Protein AF-A0A4R0FBD3-F1 (afdb_monomer)

Structure (mmCIF, N/CA/C/O backbone):
data_AF-A0A4R0FBD3-F1
#
_entry.id   AF-A0A4R0FBD3-F1
#
loop_
_atom_site.group_PDB
_atom_site.id
_atom_site.type_symbol
_atom_site.label_atom_id
_atom_site.label_alt_id
_atom_site.label_comp_id
_atom_site.label_asym_id
_atom_site.label_entity_id
_atom_site.label_seq_id
_atom_site.pdbx_PDB_ins_code
_atom_site.Cartn_x
_atom_site.Cartn_y
_atom_site.Cartn_z
_atom_site.occupancy
_atom_site.B_iso_or_equiv
_atom_site.auth_seq_id
_atom_site.auth_comp_id
_atom_site.auth_asym_id
_atom_site.auth_atom_id
_atom_site.pdbx_PDB_model_num
ATOM 1 N N . MET A 1 1 ? -7.434 4.720 21.468 1.00 90.94 1 MET A N 1
ATOM 2 C CA . MET A 1 1 ? -8.256 4.129 20.387 1.00 90.94 1 MET A CA 1
ATOM 3 C C . MET A 1 1 ? -9.291 3.192 20.995 1.00 90.94 1 MET A C 1
ATOM 5 O O . MET A 1 1 ? -8.981 2.506 21.968 1.00 90.94 1 MET A O 1
ATOM 9 N N . LYS A 1 2 ? -10.509 3.135 20.447 1.00 92.75 2 LYS A N 1
ATOM 10 C CA . LYS A 1 2 ? -11.603 2.286 20.949 1.00 92.75 2 LYS A CA 1
ATOM 11 C C . LYS A 1 2 ? -11.994 1.234 19.907 1.00 92.75 2 LYS A C 1
ATOM 13 O O . LYS A 1 2 ? -12.208 1.563 18.745 1.00 92.75 2 LYS A O 1
ATOM 18 N N . LEU A 1 3 ? -12.089 -0.022 20.327 1.00 92.31 3 LEU A N 1
ATOM 19 C CA . LEU A 1 3 ? -12.564 -1.150 19.526 1.00 92.31 3 LEU A CA 1
ATOM 20 C C . LEU A 1 3 ? -14.024 -1.414 19.883 1.00 92.31 3 LEU A C 1
ATOM 22 O O . LEU A 1 3 ? -14.349 -1.540 21.064 1.00 92.31 3 LEU A O 1
ATOM 26 N N . ILE A 1 4 ? -14.891 -1.512 18.885 1.00 93.94 4 ILE A N 1
ATOM 27 C CA . ILE A 1 4 ? -16.285 -1.925 19.038 1.00 93.94 4 ILE A CA 1
ATOM 28 C C . ILE A 1 4 ? -16.376 -3.380 18.605 1.00 93.94 4 ILE A C 1
ATOM 30 O O . ILE A 1 4 ? -15.940 -3.735 17.514 1.00 93.94 4 ILE A O 1
ATOM 34 N N . LEU A 1 5 ? -16.896 -4.234 19.476 1.00 93.50 5 LEU A N 1
ATOM 35 C CA . LEU A 1 5 ? -17.073 -5.657 19.220 1.00 93.50 5 LEU A CA 1
ATOM 36 C C . LEU A 1 5 ? -18.469 -5.918 18.649 1.00 93.50 5 LEU A C 1
ATOM 38 O O . LEU A 1 5 ? -19.407 -5.172 18.923 1.00 93.50 5 LEU A O 1
ATOM 42 N N . LYS A 1 6 ? -18.643 -7.027 17.922 1.00 92.62 6 LYS A N 1
ATOM 43 C CA . LYS A 1 6 ? -19.942 -7.399 17.325 1.00 92.62 6 LYS A CA 1
ATOM 44 C C . LYS A 1 6 ? -21.070 -7.603 18.334 1.00 92.62 6 LYS A C 1
ATOM 46 O O . LYS A 1 6 ? -22.236 -7.549 17.969 1.00 92.62 6 LYS A O 1
ATOM 51 N N . ASN A 1 7 ? -20.741 -7.836 19.602 1.00 92.25 7 ASN A N 1
ATOM 52 C CA . ASN A 1 7 ? -21.727 -7.916 20.679 1.00 92.25 7 ASN A CA 1
ATOM 53 C C . ASN A 1 7 ? -22.074 -6.543 21.292 1.00 92.25 7 ASN A C 1
ATOM 55 O O . ASN A 1 7 ? -22.717 -6.493 22.336 1.00 92.25 7 ASN A O 1
ATOM 59 N N . GLY A 1 8 ? -21.623 -5.441 20.684 1.00 88.69 8 GLY A N 1
ATOM 60 C CA . GLY A 1 8 ? -21.872 -4.070 21.131 1.00 88.69 8 GLY A CA 1
ATOM 61 C C . GLY A 1 8 ? -20.966 -3.594 22.268 1.00 88.69 8 GLY A C 1
ATOM 62 O O . GLY A 1 8 ? -21.012 -2.420 22.633 1.00 88.69 8 GLY A O 1
ATOM 63 N N . MET A 1 9 ? -20.117 -4.463 22.829 1.00 91.94 9 MET A N 1
ATOM 64 C CA . MET A 1 9 ? -19.155 -4.052 23.849 1.00 91.94 9 MET A CA 1
ATOM 65 C C . MET A 1 9 ? -18.046 -3.214 23.232 1.00 91.94 9 MET A C 1
ATOM 67 O O . MET A 1 9 ? -17.616 -3.445 22.102 1.00 91.94 9 MET A O 1
ATOM 71 N N . SER A 1 10 ? -17.520 -2.284 24.021 1.00 91.38 10 SER A N 1
ATOM 72 C CA . SER A 1 10 ? -16.367 -1.501 23.615 1.00 91.38 10 SER A CA 1
ATOM 73 C C . SER A 1 10 ? -15.167 -1.718 24.512 1.00 91.38 10 SER A C 1
ATOM 75 O O . SER A 1 10 ? -15.294 -1.677 25.735 1.00 91.38 10 SER A O 1
ATOM 77 N N . VAL A 1 11 ? -14.000 -1.866 23.897 1.00 91.25 11 VAL A N 1
ATOM 78 C CA . VAL A 1 11 ? -12.727 -2.103 24.575 1.00 91.25 11 VAL A CA 1
ATOM 79 C C . VAL A 1 11 ? -11.748 -1.002 24.190 1.00 91.25 11 VAL A C 1
ATOM 81 O O . VAL A 1 11 ? -11.648 -0.624 23.024 1.00 91.25 11 VAL A O 1
ATOM 84 N N . LEU A 1 12 ? -11.021 -0.468 25.168 1.00 91.06 12 LEU A N 1
ATOM 85 C CA . LEU A 1 12 ? -9.932 0.464 24.892 1.00 91.06 12 LEU A CA 1
ATOM 86 C C . LEU A 1 12 ? -8.705 -0.319 24.437 1.00 91.06 12 LEU A C 1
ATOM 88 O O . LEU A 1 12 ? -8.211 -1.183 25.160 1.00 91.06 12 LEU A O 1
ATOM 92 N N . TYR A 1 13 ? -8.215 0.006 23.248 1.00 86.69 13 TYR A N 1
ATOM 93 C CA . TYR A 1 13 ? -6.983 -0.565 22.736 1.00 86.69 13 TYR A CA 1
ATOM 94 C C . TYR A 1 13 ? -5.772 0.114 23.374 1.00 86.69 13 TYR A C 1
ATOM 96 O O . TYR A 1 13 ? -5.743 1.338 23.530 1.00 86.69 13 TYR A O 1
ATOM 104 N N . LYS A 1 14 ? -4.763 -0.695 23.698 1.00 83.50 14 LYS A N 1
ATOM 105 C CA . LYS A 1 14 ? -3.434 -0.256 24.126 1.00 83.50 14 LYS A CA 1
ATOM 106 C C . LYS A 1 14 ? -2.387 -0.966 23.277 1.00 83.50 14 LYS A C 1
ATOM 108 O O . LYS A 1 14 ? -2.550 -2.147 22.974 1.00 83.50 14 LYS A O 1
ATOM 113 N N . ASN A 1 15 ? -1.306 -0.271 22.933 1.00 76.88 15 ASN A N 1
ATOM 114 C CA . ASN A 1 15 ? -0.202 -0.875 22.186 1.00 76.88 15 ASN A CA 1
ATOM 115 C C . ASN A 1 15 ? 0.324 -2.133 22.894 1.00 76.88 15 ASN A C 1
ATOM 117 O O . ASN A 1 15 ? 0.556 -2.124 24.102 1.00 76.88 15 ASN A O 1
ATOM 121 N N . GLY A 1 16 ? 0.477 -3.218 22.130 1.00 74.38 16 GLY A N 1
ATOM 122 C CA . GLY A 1 16 ? 0.863 -4.539 22.637 1.00 74.38 16 GLY A CA 1
ATOM 123 C C . GLY A 1 16 ? -0.307 -5.431 23.071 1.00 74.38 16 GLY A C 1
ATOM 124 O O . GLY A 1 16 ? -0.092 -6.597 23.393 1.00 74.38 16 GLY A O 1
ATOM 125 N N . MET A 1 17 ? -1.547 -4.930 23.053 1.00 82.12 17 MET A N 1
ATOM 126 C CA . MET A 1 17 ? -2.730 -5.757 23.286 1.00 82.12 17 MET A CA 1
ATOM 127 C C . MET A 1 17 ? -2.951 -6.715 22.110 1.00 82.12 17 MET A C 1
ATOM 129 O O . MET A 1 17 ? -3.113 -6.285 20.968 1.00 82.12 17 MET A O 1
ATOM 133 N N . SER A 1 18 ? -3.002 -8.017 22.397 1.00 81.75 18 SER A N 1
ATOM 134 C CA . SER A 1 18 ? -3.380 -9.016 21.397 1.00 81.75 18 SER A CA 1
ATOM 135 C C . SER A 1 18 ? -4.831 -8.814 20.964 1.00 81.75 18 SER A C 1
ATOM 137 O O . SER A 1 18 ? -5.724 -8.685 21.802 1.00 81.75 18 SER A O 1
ATOM 139 N N . LEU A 1 19 ? -5.061 -8.813 19.651 1.00 83.75 19 LEU A N 1
ATOM 140 C CA . LEU A 1 19 ? -6.405 -8.771 19.070 1.00 83.75 19 LEU A CA 1
ATOM 141 C C . LEU A 1 19 ? -6.971 -10.165 18.777 1.00 83.75 19 LEU A C 1
ATOM 143 O O . LEU A 1 19 ? -8.119 -10.292 18.350 1.00 83.75 19 LEU A O 1
ATOM 147 N N . THR A 1 20 ? -6.179 -11.216 18.991 1.00 83.12 20 THR A N 1
ATOM 148 C CA . THR A 1 20 ? -6.588 -12.594 18.720 1.00 83.12 20 THR A CA 1
ATOM 149 C C . THR A 1 20 ? -7.794 -12.967 19.578 1.00 83.12 20 THR A C 1
ATOM 151 O O . THR A 1 20 ? -7.778 -12.804 20.795 1.00 83.12 20 THR A O 1
ATOM 154 N N . GLY A 1 21 ? -8.846 -13.480 18.939 1.00 83.50 21 GLY A N 1
ATOM 155 C CA . GLY A 1 21 ? -10.090 -13.864 19.611 1.00 83.50 21 GLY A CA 1
ATOM 156 C C . GLY A 1 21 ? -11.079 -12.714 19.836 1.00 83.50 21 GLY A C 1
ATOM 157 O O . GLY A 1 21 ? -12.192 -12.966 20.295 1.00 83.50 21 GLY A O 1
ATOM 158 N N . LEU A 1 22 ? -10.734 -11.471 19.477 1.00 86.44 22 LEU A N 1
ATOM 159 C CA . LEU A 1 22 ? -11.685 -10.361 19.488 1.00 86.44 22 LEU A CA 1
ATOM 160 C C . LEU A 1 22 ? -12.490 -10.335 18.185 1.00 86.44 22 LEU A C 1
ATOM 162 O O . LEU A 1 22 ? -11.940 -10.189 17.095 1.00 86.44 22 LEU A O 1
ATOM 166 N N . ASN A 1 23 ? -13.815 -10.427 18.298 1.00 91.38 23 ASN A N 1
ATOM 167 C CA . ASN A 1 23 ? -14.722 -10.279 17.160 1.00 91.38 23 ASN A CA 1
ATOM 168 C C . ASN A 1 23 ? -15.048 -8.793 16.957 1.00 91.38 23 ASN A C 1
ATOM 170 O O . ASN A 1 23 ? -16.093 -8.306 17.399 1.00 91.38 23 ASN A O 1
ATOM 174 N N . ILE A 1 24 ? -14.092 -8.067 16.378 1.00 90.69 24 ILE A N 1
ATOM 175 C CA . ILE A 1 24 ? -14.168 -6.618 16.173 1.00 90.69 24 ILE A CA 1
ATOM 176 C C . ILE A 1 24 ? -15.156 -6.314 15.038 1.00 90.69 24 ILE A C 1
ATOM 178 O O . ILE A 1 24 ? -15.112 -6.932 13.976 1.00 90.69 24 ILE A O 1
ATOM 182 N N . ASP A 1 25 ? -16.047 -5.363 15.289 1.00 93.50 25 ASP A N 1
ATOM 183 C CA . ASP A 1 25 ? -17.005 -4.811 14.333 1.00 93.50 25 ASP A CA 1
ATOM 184 C C . ASP A 1 25 ? -16.479 -3.515 13.706 1.00 93.50 25 ASP A C 1
ATOM 186 O O . ASP A 1 25 ? -16.435 -3.371 12.487 1.00 93.50 25 ASP A O 1
ATOM 190 N N . SER A 1 26 ? -16.012 -2.582 14.539 1.00 92.00 26 SER A N 1
ATOM 191 C CA . SER A 1 26 ? -15.482 -1.298 14.081 1.00 92.00 26 SER A CA 1
ATOM 192 C C . SER A 1 26 ? -14.408 -0.744 15.018 1.00 92.00 26 SER A C 1
ATOM 194 O O . SER A 1 26 ? -14.270 -1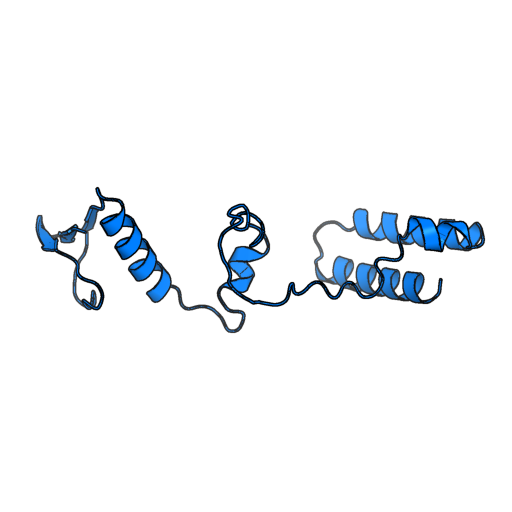.156 16.171 1.00 92.00 26 SER A O 1
ATOM 196 N N . ILE A 1 27 ? -13.605 0.187 14.502 1.00 91.31 27 ILE A N 1
ATOM 197 C CA . ILE A 1 27 ? -12.534 0.863 15.238 1.00 91.31 27 ILE A CA 1
ATOM 198 C C . ILE A 1 27 ? -12.793 2.365 15.198 1.00 91.31 27 ILE A C 1
ATOM 200 O O . ILE A 1 27 ? -13.014 2.935 14.131 1.00 91.31 27 ILE A O 1
ATOM 204 N N . VAL A 1 28 ? -12.724 3.008 16.360 1.00 93.12 28 VAL A N 1
ATOM 205 C CA . VAL A 1 28 ? -12.904 4.450 16.525 1.00 93.12 28 VAL A CA 1
ATOM 206 C C . VAL A 1 28 ? -11.578 5.071 16.969 1.00 93.12 28 VAL A C 1
ATOM 208 O O . VAL A 1 28 ? -11.020 4.700 18.008 1.00 93.12 28 VAL A O 1
ATOM 211 N N . ALA A 1 29 ? -11.077 6.010 16.163 1.00 92.31 29 ALA A N 1
ATOM 212 C CA . ALA A 1 29 ? -9.824 6.731 16.382 1.00 92.31 29 ALA A CA 1
ATOM 213 C C . ALA A 1 29 ? -10.024 8.241 16.154 1.00 92.31 29 ALA A C 1
ATOM 215 O O . ALA A 1 29 ? -9.902 8.748 15.034 1.00 92.31 29 ALA A O 1
ATOM 216 N N . GLU A 1 30 ? -10.361 8.958 17.225 1.00 90.00 30 GLU A N 1
ATOM 217 C CA . GLU A 1 30 ? -10.729 10.380 17.164 1.00 90.00 30 GLU A CA 1
ATOM 218 C C . GLU A 1 30 ? -9.510 11.301 17.295 1.00 90.00 30 GLU A C 1
ATOM 220 O O . GLU A 1 30 ? -9.419 12.311 16.595 1.00 90.00 30 GLU A O 1
ATOM 225 N N . SER A 1 31 ? -8.544 10.929 18.140 1.00 88.94 31 SER A N 1
ATOM 226 C CA . SER A 1 31 ? -7.338 11.720 18.403 1.00 88.94 31 SER A CA 1
ATOM 227 C C . SER A 1 31 ? -6.200 11.429 17.417 1.00 88.94 31 SER A C 1
ATOM 229 O O . SER A 1 31 ? -6.220 10.460 16.649 1.00 88.94 31 SER A O 1
ATOM 231 N N . LYS A 1 32 ? -5.171 12.286 17.420 1.00 85.19 32 LYS A N 1
ATOM 232 C CA . LYS A 1 32 ? -3.963 12.063 16.608 1.00 85.19 32 LYS A CA 1
ATOM 233 C C . LYS A 1 32 ? -3.194 10.839 17.101 1.00 85.19 32 LYS A C 1
ATOM 235 O O . LYS A 1 32 ? -2.685 10.074 16.284 1.00 85.19 32 LYS A O 1
ATOM 240 N N . GLU A 1 33 ? -3.168 10.651 18.412 1.00 86.44 33 GLU A N 1
ATOM 241 C CA . GLU A 1 33 ? -2.538 9.540 19.116 1.00 86.44 33 GLU A CA 1
ATOM 242 C C . GLU A 1 33 ? -3.244 8.226 18.762 1.00 86.44 33 GLU A C 1
ATOM 244 O O . GLU A 1 33 ? -2.597 7.271 18.346 1.00 86.44 33 GLU A O 1
ATOM 249 N N . ASP A 1 34 ? -4.580 8.215 18.763 1.00 86.44 34 ASP A N 1
ATOM 250 C CA . ASP A 1 34 ? -5.374 7.049 18.372 1.00 86.44 34 ASP A CA 1
ATOM 251 C C . ASP A 1 34 ? -5.108 6.627 16.925 1.00 86.44 34 ASP A C 1
ATOM 253 O O . ASP A 1 34 ? -5.042 5.438 16.611 1.00 86.44 34 ASP A O 1
ATOM 257 N N . ARG A 1 35 ? -4.941 7.602 16.025 1.00 86.44 35 ARG A N 1
ATOM 258 C CA . ARG A 1 35 ? -4.586 7.337 14.626 1.00 86.44 35 ARG A CA 1
ATOM 259 C C . ARG A 1 35 ? -3.154 6.825 14.486 1.00 86.44 35 ARG A C 1
ATOM 261 O O . ARG A 1 35 ? -2.877 6.093 13.538 1.00 86.44 35 ARG A O 1
ATOM 268 N N . ALA A 1 36 ? -2.235 7.224 15.364 1.00 83.69 36 ALA A N 1
ATOM 269 C CA . ALA A 1 36 ? -0.873 6.694 15.384 1.00 83.69 36 ALA A CA 1
ATOM 270 C C . ALA A 1 36 ? -0.862 5.231 15.857 1.00 83.69 36 ALA A C 1
ATOM 272 O O . ALA A 1 36 ? -0.262 4.386 15.192 1.00 83.69 36 ALA A O 1
ATOM 273 N N . ASP A 1 37 ? -1.612 4.920 16.914 1.00 83.25 37 ASP A N 1
ATOM 274 C CA . ASP A 1 37 ? -1.783 3.556 17.422 1.00 83.25 37 ASP A CA 1
ATOM 275 C C . ASP A 1 37 ? -2.438 2.636 16.382 1.00 83.25 37 ASP A C 1
AT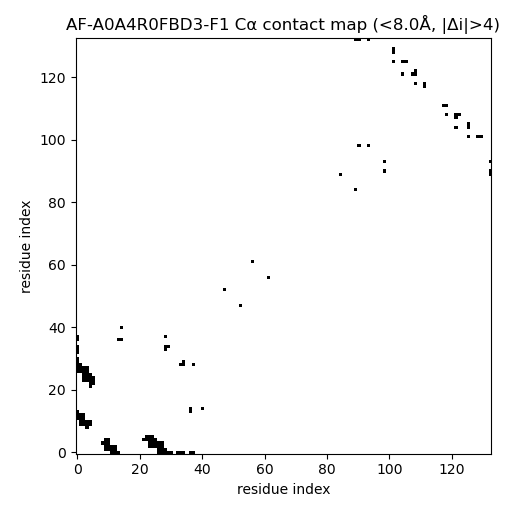OM 277 O O . ASP A 1 37 ? -1.971 1.519 16.157 1.00 83.25 37 ASP A O 1
ATOM 281 N N . LEU A 1 38 ? -3.468 3.123 15.677 1.00 86.81 38 LEU A N 1
ATOM 282 C CA . LEU A 1 38 ? -4.100 2.385 14.581 1.00 86.81 38 LEU A CA 1
ATOM 283 C C . LEU A 1 38 ? -3.111 2.083 13.448 1.00 86.81 38 LEU A C 1
ATOM 285 O O . LEU A 1 38 ? -3.095 0.973 12.918 1.00 86.81 38 LEU A O 1
ATOM 289 N N . ARG A 1 39 ? -2.267 3.053 13.075 1.00 82.81 39 ARG A N 1
ATOM 290 C CA . ARG A 1 39 ? -1.231 2.844 12.051 1.00 82.81 39 ARG A CA 1
ATOM 291 C C . ARG A 1 39 ? -0.223 1.790 12.483 1.00 82.81 39 ARG A C 1
ATOM 293 O O . ARG A 1 39 ? 0.065 0.904 11.688 1.00 82.81 39 ARG A O 1
ATOM 300 N N . MET A 1 40 ? 0.283 1.857 13.716 1.00 80.44 40 MET A N 1
ATOM 301 C CA . MET A 1 40 ? 1.214 0.846 14.228 1.00 80.44 40 MET A CA 1
ATOM 302 C C . MET A 1 40 ? 0.589 -0.547 14.241 1.00 80.44 40 MET A C 1
ATOM 304 O O . MET A 1 40 ? 1.225 -1.501 13.802 1.00 80.44 40 MET A O 1
ATOM 308 N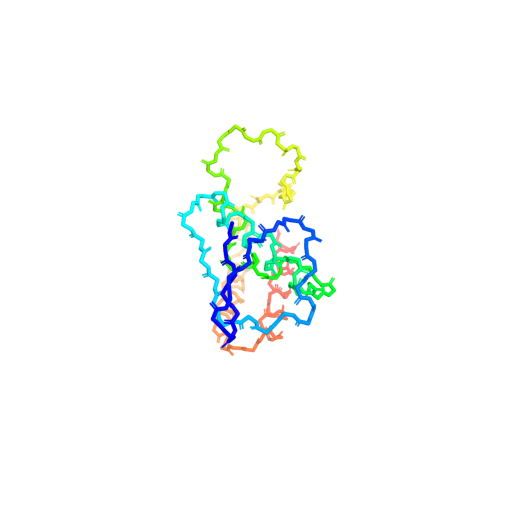 N . LEU A 1 41 ? -0.663 -0.657 14.688 1.00 81.44 41 LEU A N 1
ATOM 309 C CA . LEU A 1 41 ? -1.395 -1.918 14.700 1.00 81.44 41 LEU A CA 1
ATOM 310 C C . LEU A 1 41 ? -1.516 -2.523 13.291 1.00 81.44 41 LEU A C 1
ATOM 312 O O . LEU A 1 41 ? -1.232 -3.704 13.099 1.00 81.44 41 LEU A O 1
ATOM 316 N N . LEU A 1 42 ? -1.912 -1.715 12.304 1.00 80.44 42 LEU A N 1
ATOM 317 C CA . LEU A 1 42 ? -2.044 -2.162 10.916 1.00 80.44 42 LEU A CA 1
ATOM 318 C C . LEU A 1 42 ? -0.684 -2.517 10.306 1.00 80.44 42 LEU A C 1
ATOM 320 O O . LEU A 1 42 ? -0.565 -3.547 9.653 1.00 80.44 42 LEU A O 1
ATOM 324 N N . MET A 1 43 ? 0.352 -1.714 10.557 1.00 72.38 43 MET A N 1
ATOM 325 C CA . MET A 1 43 ? 1.706 -1.988 10.071 1.00 72.38 43 MET A CA 1
ATOM 326 C C . MET A 1 43 ? 2.304 -3.263 10.669 1.00 72.38 43 MET A C 1
ATOM 328 O O . MET A 1 43 ? 2.973 -3.994 9.950 1.00 72.38 43 MET A O 1
ATOM 332 N N . GLY A 1 44 ? 2.043 -3.565 11.945 1.00 68.62 44 GLY A N 1
ATOM 333 C CA . GLY A 1 44 ? 2.477 -4.820 12.566 1.00 68.62 44 GLY A CA 1
ATOM 334 C C . GLY A 1 44 ? 1.788 -6.061 11.986 1.00 68.62 44 GLY A C 1
ATOM 335 O O . GLY A 1 44 ? 2.359 -7.148 12.019 1.00 68.62 44 GLY A O 1
ATOM 336 N N . ALA A 1 45 ? 0.578 -5.907 11.435 1.00 64.38 45 ALA A N 1
ATOM 337 C CA . ALA A 1 45 ? -0.170 -6.979 10.776 1.00 64.38 45 ALA A CA 1
ATOM 338 C C . ALA A 1 45 ? 0.200 -7.161 9.292 1.00 64.38 45 ALA A C 1
ATOM 340 O O . ALA A 1 45 ? -0.046 -8.227 8.723 1.00 64.38 45 ALA A O 1
ATOM 341 N N . LEU A 1 46 ? 0.791 -6.145 8.655 1.00 60.53 46 LEU A N 1
ATOM 342 C CA . LEU A 1 46 ? 1.312 -6.253 7.297 1.00 60.53 46 LEU A CA 1
ATOM 343 C C . LEU A 1 46 ? 2.581 -7.109 7.328 1.00 60.53 46 LEU A C 1
ATOM 345 O O . LEU A 1 46 ? 3.675 -6.637 7.633 1.00 60.53 46 LEU A O 1
ATOM 349 N N . LYS A 1 47 ? 2.426 -8.396 7.006 1.00 54.81 47 LYS A N 1
ATOM 350 C CA . LYS A 1 47 ? 3.549 -9.282 6.713 1.00 54.81 47 LYS A CA 1
ATOM 351 C C . LYS A 1 47 ? 4.228 -8.743 5.457 1.00 54.81 47 LYS A C 1
ATOM 353 O O . LYS A 1 47 ? 3.710 -8.890 4.356 1.00 54.81 47 LYS A O 1
ATOM 358 N N . VAL A 1 48 ? 5.341 -8.052 5.648 1.00 53.56 48 VAL A N 1
ATOM 359 C CA . VAL A 1 48 ? 6.230 -7.678 4.555 1.00 53.56 48 VAL A CA 1
ATOM 360 C C . VAL A 1 48 ? 6.742 -8.957 3.893 1.00 53.56 48 VAL A C 1
ATOM 362 O O . VAL A 1 48 ? 7.147 -9.890 4.589 1.00 53.56 48 VAL A O 1
ATOM 365 N N . ASP A 1 49 ? 6.641 -9.024 2.566 1.00 50.81 49 ASP A N 1
ATOM 366 C CA . ASP A 1 49 ? 7.289 -10.067 1.773 1.00 50.81 49 ASP A CA 1
ATOM 367 C C . ASP A 1 49 ? 8.820 -9.975 1.927 1.00 50.81 49 ASP A C 1
ATOM 369 O O . ASP A 1 49 ? 9.343 -9.090 2.613 1.00 50.81 49 ASP A O 1
ATOM 373 N N . GLU A 1 50 ? 9.558 -10.905 1.321 1.00 51.81 50 GLU A N 1
ATOM 374 C CA . GLU A 1 50 ? 11.029 -10.924 1.367 1.00 51.81 50 GLU A CA 1
ATOM 375 C C . GLU A 1 50 ? 11.680 -9.617 0.866 1.00 51.81 50 GLU A C 1
ATOM 377 O O . GLU A 1 50 ? 12.828 -9.342 1.217 1.00 51.81 50 GLU A O 1
ATOM 382 N N . ASP A 1 51 ? 10.934 -8.764 0.153 1.00 51.97 51 ASP A N 1
ATOM 383 C CA . ASP A 1 51 ? 11.373 -7.455 -0.337 1.00 51.97 51 ASP A CA 1
ATOM 384 C C . ASP A 1 51 ? 11.012 -6.277 0.595 1.00 51.97 51 ASP A C 1
ATOM 386 O O . ASP A 1 51 ? 11.402 -5.127 0.346 1.00 51.97 51 ASP A O 1
ATOM 390 N N . GLY A 1 52 ? 10.317 -6.519 1.709 1.00 54.94 52 GLY A N 1
ATOM 391 C CA . GLY A 1 52 ? 10.060 -5.504 2.727 1.00 54.94 52 GLY A CA 1
ATOM 392 C C . GLY A 1 52 ? 8.988 -4.465 2.351 1.00 54.94 52 GLY A C 1
ATOM 393 O O . GLY A 1 52 ? 8.384 -4.466 1.283 1.00 54.94 52 GLY A O 1
ATOM 394 N N . CYS A 1 53 ? 8.819 -3.445 3.204 1.00 53.59 53 CYS A N 1
ATOM 395 C CA . CYS A 1 53 ? 7.988 -2.257 2.920 1.00 53.59 53 CYS A CA 1
ATOM 396 C C . CYS A 1 53 ? 8.483 -1.421 1.714 1.00 53.59 53 CYS A C 1
ATOM 398 O O . CYS A 1 53 ? 7.896 -0.384 1.399 1.00 53.59 53 CYS A O 1
ATOM 400 N N . HIS A 1 54 ? 9.569 -1.826 1.046 1.00 52.09 54 HIS A N 1
ATOM 401 C CA . HIS A 1 54 ? 10.195 -1.066 -0.034 1.00 52.09 54 HIS A CA 1
ATOM 402 C C . HIS A 1 54 ? 9.378 -1.085 -1.328 1.00 52.09 54 HIS A C 1
ATOM 404 O O . HIS A 1 54 ? 9.437 -0.114 -2.082 1.00 52.09 54 HIS A O 1
ATOM 410 N N . GLN A 1 55 ? 8.586 -2.131 -1.593 1.00 51.34 55 GLN A N 1
ATOM 411 C CA . GLN A 1 55 ? 7.755 -2.163 -2.801 1.00 51.34 55 GLN A CA 1
ATOM 412 C C . GLN A 1 55 ? 6.616 -1.128 -2.754 1.00 51.34 55 GLN A C 1
ATOM 414 O O . GLN A 1 55 ? 6.372 -0.442 -3.748 1.00 51.34 55 GLN A O 1
ATOM 419 N N . LEU A 1 56 ? 5.996 -0.914 -1.586 1.00 51.09 56 LEU A N 1
ATOM 420 C CA . LEU A 1 56 ? 4.916 0.070 -1.407 1.00 51.09 56 LEU A CA 1
ATOM 421 C C . LEU A 1 56 ? 5.399 1.533 -1.512 1.00 51.09 56 LEU A C 1
ATOM 423 O O . LEU A 1 56 ? 4.607 2.426 -1.810 1.00 51.09 56 LEU A O 1
ATOM 427 N N . GLY A 1 57 ? 6.701 1.780 -1.321 1.00 47.28 57 GLY A N 1
ATOM 428 C CA . GLY A 1 57 ? 7.340 3.097 -1.447 1.00 47.28 57 GLY A CA 1
ATOM 429 C C . GLY A 1 57 ? 7.957 3.402 -2.819 1.00 47.28 57 GLY A C 1
ATOM 430 O O . GLY A 1 57 ? 8.414 4.523 -3.041 1.00 47.28 57 GLY A O 1
ATOM 431 N N . ARG A 1 58 ? 7.985 2.451 -3.770 1.00 47.25 58 ARG A N 1
ATOM 432 C CA . ARG A 1 58 ? 8.531 2.726 -5.118 1.00 47.25 58 ARG A CA 1
ATOM 433 C C . ARG A 1 58 ? 7.637 3.650 -5.949 1.00 47.25 58 ARG A C 1
ATOM 435 O O . AR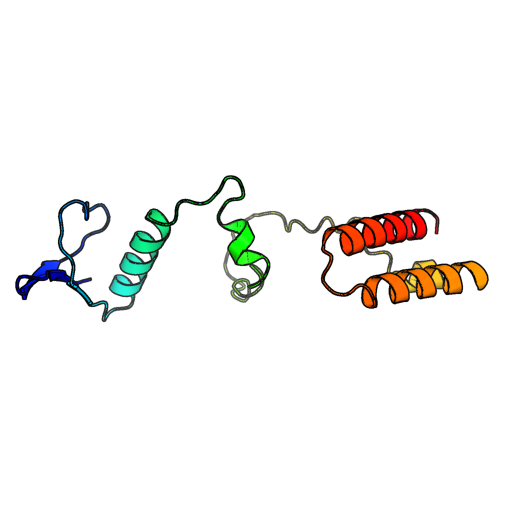G A 1 58 ? 8.158 4.370 -6.794 1.00 47.25 58 ARG A O 1
ATOM 442 N N . GLY A 1 59 ? 6.319 3.631 -5.721 1.00 48.25 59 GLY A N 1
ATOM 443 C CA . GLY A 1 59 ? 5.354 4.507 -6.404 1.00 48.25 59 GLY A CA 1
ATOM 444 C C . GLY A 1 59 ? 5.053 5.804 -5.646 1.00 48.25 59 GLY A C 1
ATOM 445 O O . GLY A 1 59 ? 4.898 6.859 -6.255 1.00 48.25 59 GLY A O 1
ATOM 446 N N . PHE A 1 60 ? 5.033 5.742 -4.313 1.00 47.41 60 PHE A N 1
ATOM 447 C CA . PHE A 1 60 ? 4.901 6.904 -3.436 1.00 47.41 60 PHE A CA 1
ATOM 448 C C . PHE A 1 60 ? 6.269 7.206 -2.858 1.00 47.41 60 PHE A C 1
ATOM 450 O O . PHE A 1 60 ? 6.663 6.635 -1.844 1.00 47.41 60 PHE A O 1
ATOM 457 N N . GLY A 1 61 ? 7.010 8.052 -3.573 1.00 42.62 61 GLY A N 1
ATOM 458 C CA . GLY A 1 61 ? 8.405 8.324 -3.280 1.00 42.62 61 GLY A CA 1
ATOM 459 C C . GLY A 1 61 ? 8.637 8.549 -1.791 1.00 42.62 61 GLY A C 1
ATOM 460 O O . GLY A 1 61 ? 8.096 9.483 -1.202 1.00 42.62 61 GLY A O 1
ATOM 461 N N . SER A 1 62 ? 9.541 7.760 -1.214 1.00 45.12 62 SER A N 1
ATOM 462 C CA . SER A 1 62 ? 10.198 8.040 0.071 1.00 45.12 62 SER A CA 1
ATOM 463 C C . SER A 1 62 ? 10.810 9.455 0.138 1.00 45.12 62 SER A C 1
ATOM 465 O O . SER A 1 62 ? 11.177 9.924 1.208 1.00 45.12 62 SER A O 1
ATOM 467 N N . ASN A 1 63 ? 10.846 10.168 -0.991 1.00 46.78 63 ASN A N 1
ATOM 468 C CA . ASN A 1 63 ? 11.213 11.572 -1.133 1.00 46.78 63 ASN A CA 1
ATOM 469 C C . ASN A 1 63 ? 10.096 12.572 -0.760 1.00 46.78 63 ASN A C 1
ATOM 471 O O . ASN A 1 63 ? 10.389 13.749 -0.587 1.00 46.78 63 ASN A O 1
ATOM 475 N N . ALA A 1 64 ? 8.829 12.157 -0.635 1.00 46.94 64 ALA A N 1
ATOM 476 C CA . ALA A 1 64 ? 7.715 13.068 -0.335 1.00 46.94 64 ALA A CA 1
ATOM 477 C C . ALA A 1 64 ? 7.625 13.460 1.154 1.00 46.94 64 ALA A C 1
ATOM 479 O O . ALA A 1 64 ? 6.980 14.445 1.492 1.00 46.94 64 ALA A O 1
ATOM 480 N N . LEU A 1 65 ? 8.284 12.709 2.045 1.00 46.00 65 LEU A N 1
ATOM 481 C CA . LEU A 1 65 ? 8.358 12.995 3.486 1.00 46.00 65 LEU A CA 1
ATOM 482 C C . LEU A 1 65 ? 9.651 13.722 3.896 1.00 46.00 65 LEU A C 1
ATOM 484 O O . LEU A 1 65 ? 9.789 14.113 5.051 1.00 46.00 65 LEU A O 1
ATOM 488 N N . ALA A 1 66 ? 10.577 13.953 2.959 1.00 47.50 66 ALA A N 1
ATOM 489 C CA . ALA A 1 66 ? 11.837 14.664 3.193 1.00 47.50 66 ALA A CA 1
ATOM 490 C C . ALA A 1 66 ? 11.693 16.201 3.138 1.00 47.50 66 ALA A C 1
ATOM 492 O O . ALA A 1 66 ? 12.680 16.919 3.008 1.00 47.50 66 ALA A O 1
ATOM 493 N N . THR A 1 67 ? 10.470 16.732 3.233 1.00 45.84 67 THR A N 1
ATOM 494 C CA . THR A 1 67 ? 10.198 18.180 3.304 1.00 45.84 67 THR A CA 1
ATOM 495 C C . THR A 1 67 ? 10.198 18.703 4.744 1.00 45.84 67 THR A C 1
ATOM 497 O O . THR A 1 67 ? 9.550 19.700 5.043 1.00 45.84 67 THR A O 1
ATOM 500 N N . ASN A 1 68 ? 10.898 18.029 5.659 1.00 42.00 68 ASN A N 1
ATOM 501 C CA . ASN A 1 68 ? 11.232 18.596 6.959 1.00 42.00 68 ASN A CA 1
ATOM 502 C C . ASN A 1 68 ? 12.763 18.716 7.054 1.00 42.00 68 ASN A C 1
ATOM 504 O O . ASN A 1 68 ? 13.435 17.684 7.071 1.00 42.00 68 ASN A O 1
ATOM 508 N N . PRO A 1 69 ? 13.327 19.937 7.087 1.00 47.69 69 PRO A N 1
ATOM 509 C CA . PRO A 1 69 ? 14.774 20.146 7.112 1.00 47.69 69 PRO A CA 1
ATOM 510 C C . PRO A 1 69 ? 15.433 19.756 8.446 1.00 47.69 69 PRO A C 1
ATOM 512 O O . PRO A 1 69 ? 16.656 19.788 8.532 1.00 47.69 69 PRO A O 1
ATOM 515 N N . ASP A 1 70 ? 14.655 19.376 9.466 1.00 48.12 70 ASP A N 1
ATOM 516 C CA . ASP A 1 70 ? 15.143 19.159 10.835 1.00 48.12 70 ASP A CA 1
ATOM 517 C C . ASP A 1 70 ? 15.096 17.691 11.296 1.00 48.12 70 ASP A C 1
ATOM 519 O O . ASP A 1 70 ? 14.856 17.378 12.460 1.00 48.12 70 ASP A O 1
ATOM 523 N N . VAL A 1 71 ? 15.296 16.744 10.374 1.00 42.25 71 VAL A N 1
ATOM 524 C CA . VAL A 1 71 ? 15.498 15.335 10.739 1.00 42.25 71 VAL A CA 1
ATOM 525 C C . VAL A 1 71 ? 16.938 14.960 10.428 1.00 42.25 71 VAL A C 1
ATOM 527 O O . VAL A 1 71 ? 17.271 14.489 9.343 1.00 42.25 71 VAL A O 1
ATOM 530 N N . SER A 1 72 ? 17.799 15.178 11.423 1.00 42.19 72 SER A N 1
ATOM 531 C CA . SER A 1 72 ? 19.163 14.650 11.527 1.00 42.19 72 SER A CA 1
ATOM 532 C C . SER A 1 72 ? 19.157 13.114 11.639 1.00 42.19 72 SER A C 1
ATOM 534 O O . SER A 1 72 ? 19.680 12.541 12.594 1.00 42.19 72 SER A O 1
ATOM 536 N N . ASN A 1 73 ? 18.571 12.422 10.662 1.00 38.84 73 ASN A N 1
ATOM 537 C CA . ASN A 1 73 ? 18.773 10.993 10.484 1.00 38.84 73 ASN A CA 1
ATOM 538 C C 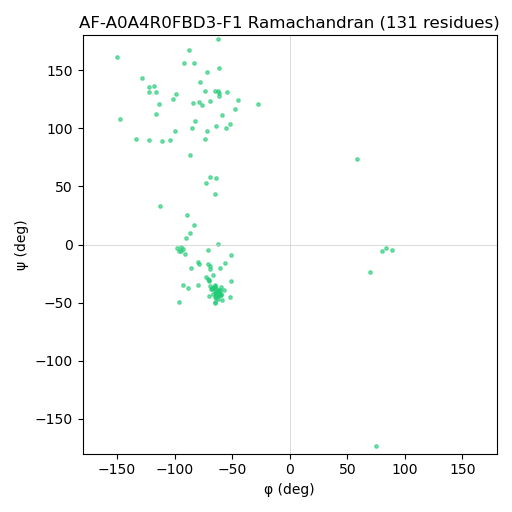. ASN A 1 73 ? 19.794 10.789 9.377 1.00 38.84 73 ASN A C 1
ATOM 540 O O . ASN A 1 73 ? 19.493 10.809 8.185 1.00 38.84 73 ASN A O 1
ATOM 544 N N . GLY A 1 74 ? 21.032 10.584 9.827 1.00 45.91 74 GLY A N 1
ATOM 545 C CA . GLY A 1 74 ? 22.104 10.037 9.024 1.00 45.91 74 GLY A CA 1
ATOM 546 C C . GLY A 1 74 ? 21.647 8.736 8.379 1.00 45.91 74 GLY A C 1
ATOM 547 O O . GLY A 1 74 ? 21.554 7.685 9.003 1.00 45.91 74 GLY A O 1
ATOM 548 N N . SER A 1 75 ? 21.349 8.813 7.098 1.00 41.28 75 SER A N 1
ATOM 549 C CA . SER A 1 75 ? 21.306 7.679 6.197 1.00 41.28 75 SER A CA 1
ATOM 550 C C . SER A 1 75 ? 21.745 8.244 4.868 1.00 41.28 75 SER A C 1
ATOM 552 O O . SER A 1 75 ? 21.051 9.072 4.284 1.00 41.28 75 SER A O 1
ATOM 554 N N . ARG A 1 76 ? 22.966 7.866 4.468 1.00 43.69 76 ARG A N 1
ATOM 555 C CA . ARG A 1 76 ? 23.523 8.079 3.130 1.00 43.69 76 ARG A CA 1
ATOM 556 C C . ARG A 1 76 ? 22.381 8.128 2.127 1.00 43.69 76 ARG A C 1
ATOM 558 O O . ARG A 1 76 ? 21.658 7.140 1.996 1.00 43.69 76 ARG A O 1
ATOM 565 N N . ALA A 1 77 ? 22.252 9.242 1.411 1.00 41.62 77 ALA A N 1
ATOM 566 C CA . ALA A 1 77 ? 21.533 9.219 0.156 1.00 41.62 77 ALA A CA 1
ATOM 567 C C . ALA A 1 77 ? 22.072 8.010 -0.622 1.00 41.62 77 ALA A C 1
ATOM 569 O O . ALA A 1 77 ? 23.263 7.950 -0.938 1.00 41.62 77 ALA A O 1
ATOM 570 N N . LEU A 1 78 ? 21.224 7.017 -0.897 1.00 41.28 78 LEU A N 1
ATOM 571 C CA . LEU A 1 78 ? 21.505 5.990 -1.902 1.00 41.28 78 LEU A CA 1
ATOM 572 C C . LEU A 1 78 ? 21.372 6.629 -3.292 1.00 41.28 78 LEU A C 1
ATOM 574 O O . LEU A 1 78 ? 20.630 6.182 -4.154 1.00 41.28 78 LEU A O 1
ATOM 578 N N . GLY A 1 79 ? 22.083 7.731 -3.476 1.00 39.34 79 GLY A N 1
ATOM 579 C CA . GLY A 1 79 ? 22.464 8.312 -4.735 1.00 39.34 79 GLY A CA 1
ATOM 580 C C . GLY A 1 79 ? 23.969 8.361 -4.644 1.00 39.34 79 GLY A C 1
ATOM 581 O O . GLY A 1 79 ? 24.541 9.310 -4.119 1.00 39.34 79 GLY A O 1
ATOM 582 N N . ASN A 1 80 ? 24.612 7.286 -5.086 1.00 40.81 80 ASN A N 1
ATOM 583 C CA . ASN A 1 80 ? 25.967 7.424 -5.567 1.00 40.81 80 ASN A CA 1
ATOM 584 C C . ASN A 1 80 ? 25.882 8.497 -6.662 1.00 40.81 80 ASN A C 1
ATOM 586 O O . ASN A 1 80 ? 25.439 8.206 -7.770 1.00 40.81 80 ASN A O 1
ATOM 590 N N . GLU A 1 81 ? 26.256 9.734 -6.342 1.00 42.41 81 GLU A N 1
ATOM 591 C CA . GLU A 1 81 ? 26.665 10.772 -7.296 1.00 42.41 81 GLU A CA 1
ATOM 592 C C . GLU A 1 81 ? 27.965 10.312 -7.992 1.00 42.41 81 GLU A C 1
ATOM 594 O O . GLU A 1 81 ? 28.921 11.065 -8.153 1.00 42.41 81 GLU A O 1
ATOM 599 N N . ALA A 1 82 ? 28.039 9.037 -8.391 1.00 43.25 82 ALA A N 1
ATOM 600 C CA . ALA A 1 82 ? 28.996 8.585 -9.370 1.00 43.25 82 ALA A CA 1
ATOM 601 C C . ALA A 1 82 ? 28.487 9.117 -10.696 1.00 43.25 82 ALA A C 1
ATOM 603 O O . ALA A 1 82 ? 27.669 8.500 -11.374 1.00 43.25 82 ALA A O 1
ATOM 604 N N . SER A 1 83 ? 28.970 10.315 -10.999 1.00 52.28 83 SER A N 1
ATOM 605 C CA . SER A 1 83 ? 29.089 10.815 -12.353 1.00 52.28 83 SER A CA 1
ATOM 606 C C . SER A 1 83 ? 27.742 10.846 -13.063 1.00 52.28 83 SER A C 1
ATOM 608 O O . SER A 1 83 ? 27.477 10.078 -13.986 1.00 52.28 83 SER A O 1
ATOM 610 N N . LYS A 1 84 ? 26.894 11.802 -12.675 1.00 50.41 84 LYS A N 1
ATOM 611 C CA . LYS A 1 84 ? 25.768 12.241 -13.502 1.00 50.41 84 LYS A CA 1
ATOM 612 C C . LYS A 1 84 ? 26.317 12.985 -14.727 1.00 50.41 84 LYS A C 1
ATOM 614 O O . LYS A 1 84 ? 26.019 14.159 -14.925 1.00 50.41 84 LYS A O 1
ATOM 619 N N . VAL A 1 85 ? 27.157 12.315 -15.525 1.00 57.38 85 VAL A N 1
ATOM 620 C CA . VAL A 1 85 ? 27.525 12.786 -16.855 1.00 57.38 85 VAL A CA 1
ATOM 621 C C . VAL A 1 85 ? 26.204 12.889 -17.584 1.00 57.38 85 VAL A C 1
ATOM 623 O O . VAL A 1 85 ? 25.485 11.899 -17.759 1.00 57.38 85 VAL A O 1
ATOM 626 N N . LYS A 1 86 ? 25.799 14.120 -17.883 1.00 68.00 86 LYS A N 1
ATOM 627 C CA . LYS A 1 86 ? 24.522 14.333 -18.543 1.00 68.00 86 LYS A CA 1
ATOM 628 C C . LYS A 1 86 ? 24.621 13.627 -19.888 1.00 68.00 86 LYS A C 1
ATOM 630 O O . LYS A 1 86 ? 25.590 13.822 -20.611 1.00 68.00 86 LYS A O 1
ATOM 635 N N . LEU A 1 87 ? 23.614 12.835 -20.255 1.00 66.69 87 LEU A N 1
ATOM 636 C CA . LEU A 1 87 ? 23.554 12.225 -21.589 1.00 66.69 87 LEU A CA 1
ATOM 637 C C . LEU A 1 87 ? 23.743 13.265 -22.700 1.00 66.69 87 LEU A C 1
ATOM 639 O O . LEU A 1 87 ? 24.334 12.962 -23.727 1.00 66.69 87 LEU A O 1
ATOM 643 N N . SER A 1 88 ? 23.307 14.506 -22.465 1.00 67.12 88 SER A N 1
ATOM 644 C CA . SER A 1 88 ? 23.562 15.636 -23.359 1.00 67.12 88 SER A CA 1
ATOM 645 C C . SER A 1 88 ? 25.052 15.926 -23.567 1.00 67.12 88 SER A C 1
ATOM 647 O O . SER A 1 88 ? 25.432 16.294 -24.666 1.00 67.12 88 SER A O 1
ATOM 649 N N . GLU A 1 89 ? 25.875 15.761 -22.533 1.00 70.00 89 GLU A N 1
ATOM 650 C CA . GLU A 1 89 ? 27.322 16.011 -22.534 1.00 70.00 89 GLU A CA 1
ATOM 651 C C . GLU A 1 89 ? 28.110 14.854 -23.175 1.00 70.00 89 GLU A C 1
ATOM 653 O O . GLU A 1 89 ? 29.073 15.086 -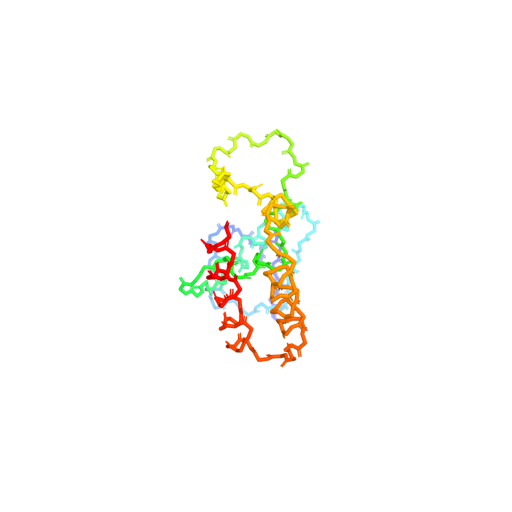23.905 1.00 70.00 89 GLU A O 1
ATOM 658 N N . LEU A 1 90 ? 27.645 13.609 -23.002 1.00 68.44 90 LEU A N 1
ATOM 659 C CA . LEU A 1 90 ? 28.164 12.457 -23.755 1.00 68.44 90 LEU A CA 1
ATOM 660 C C . LEU A 1 90 ? 27.841 12.604 -25.245 1.00 68.44 90 LEU A C 1
ATOM 662 O O . LEU A 1 90 ? 28.725 12.569 -26.097 1.00 68.44 90 LEU A O 1
ATOM 666 N N . LEU A 1 91 ? 26.577 12.883 -25.568 1.00 71.38 91 LEU A N 1
ATOM 667 C CA . LEU A 1 91 ? 26.115 12.996 -26.949 1.00 71.38 91 LEU A CA 1
ATOM 668 C C . LEU A 1 91 ? 26.659 14.230 -27.677 1.00 71.38 91 LEU A C 1
ATOM 670 O O . LEU A 1 91 ? 26.628 14.246 -28.905 1.00 71.38 91 LEU A O 1
ATOM 674 N N . THR A 1 92 ? 27.162 15.265 -26.996 1.00 73.44 92 THR A N 1
ATOM 675 C CA . THR A 1 92 ? 27.802 16.402 -27.680 1.00 73.44 92 THR A CA 1
ATOM 676 C C . THR A 1 92 ? 29.076 15.996 -28.416 1.00 73.44 92 THR A C 1
ATOM 678 O O . THR A 1 92 ? 29.279 16.478 -29.531 1.00 73.44 92 THR A O 1
ATOM 681 N N . ASN A 1 93 ? 29.850 15.053 -27.867 1.00 74.12 93 ASN A N 1
ATOM 682 C CA . ASN A 1 93 ? 31.155 14.644 -28.400 1.00 74.12 93 ASN A CA 1
ATOM 683 C C . ASN A 1 93 ? 31.104 13.394 -29.301 1.00 74.12 93 ASN A C 1
ATOM 685 O O . ASN A 1 93 ? 32.116 13.033 -29.898 1.00 74.12 93 ASN A O 1
ATOM 689 N N . CYS A 1 94 ? 29.946 12.741 -29.434 1.00 75.38 94 CYS A N 1
ATOM 690 C CA . CYS A 1 94 ? 29.796 11.558 -30.285 1.00 75.38 94 CYS A CA 1
ATOM 691 C C . CYS A 1 94 ? 29.548 11.907 -31.762 1.00 75.38 94 CYS A C 1
ATOM 693 O O . CYS A 1 94 ? 28.996 12.961 -32.093 1.00 75.38 94 CYS A O 1
ATOM 695 N N . ALA A 1 95 ? 29.889 10.975 -32.656 1.00 82.44 95 ALA A N 1
ATOM 696 C CA . ALA A 1 95 ? 29.529 11.050 -34.069 1.00 82.44 95 ALA A CA 1
ATOM 697 C C . ALA A 1 95 ? 28.001 11.044 -34.260 1.00 82.44 95 ALA A C 1
ATOM 699 O O . ALA A 1 95 ? 27.261 10.486 -33.448 1.00 82.44 95 ALA A O 1
ATOM 700 N N . LEU A 1 96 ? 27.522 11.667 -35.341 1.00 78.50 96 LEU A N 1
ATOM 701 C CA . LEU A 1 96 ? 26.090 11.803 -35.632 1.00 78.50 96 LEU A CA 1
ATOM 702 C C . LEU A 1 96 ? 25.377 10.442 -35.711 1.00 78.50 96 LEU A C 1
ATOM 704 O O . LEU A 1 96 ? 24.286 10.301 -35.162 1.00 78.50 96 LEU A O 1
ATOM 708 N N . ASP A 1 97 ? 26.029 9.435 -36.294 1.00 81.06 97 ASP A N 1
ATOM 709 C CA . ASP A 1 97 ? 25.501 8.068 -36.399 1.00 81.06 97 ASP A CA 1
ATOM 710 C C . ASP A 1 97 ? 25.231 7.453 -35.022 1.00 81.06 97 ASP A C 1
ATOM 712 O O . ASP A 1 97 ? 24.164 6.893 -34.771 1.00 81.06 97 ASP A O 1
ATOM 716 N N . THR A 1 98 ? 26.151 7.657 -34.080 1.00 80.44 98 THR A N 1
ATOM 717 C CA . THR A 1 98 ? 26.013 7.196 -32.697 1.00 80.44 98 THR A CA 1
ATOM 718 C C . THR A 1 98 ? 24.872 7.915 -31.973 1.00 80.44 98 THR A C 1
ATOM 720 O O . THR A 1 98 ? 24.135 7.300 -31.204 1.00 80.44 98 THR A O 1
ATOM 723 N N . LYS A 1 99 ? 24.663 9.212 -32.243 1.00 82.06 99 LYS A N 1
ATOM 724 C CA . LYS A 1 99 ? 23.521 9.958 -31.684 1.00 82.06 99 LYS A CA 1
ATOM 725 C C . LYS A 1 99 ? 22.193 9.396 -32.190 1.00 82.06 99 LYS A C 1
ATOM 727 O O . LYS A 1 99 ? 21.262 9.238 -31.403 1.00 82.06 99 LYS A O 1
ATOM 732 N N . ILE A 1 100 ? 22.112 9.076 -33.482 1.00 82.69 100 ILE A N 1
ATOM 733 C CA . ILE A 1 100 ? 20.918 8.490 -34.105 1.00 82.69 100 ILE A CA 1
ATOM 734 C C . ILE A 1 100 ? 20.629 7.105 -33.518 1.00 82.69 100 ILE A C 1
ATOM 736 O O . ILE A 1 100 ? 19.483 6.811 -33.183 1.00 82.69 100 ILE A O 1
ATOM 740 N N . GLU A 1 101 ? 21.654 6.274 -33.326 1.00 81.50 101 GLU A N 1
ATOM 741 C CA . GLU A 1 101 ? 21.505 4.939 -32.741 1.00 81.50 101 GLU A CA 1
ATOM 742 C C . GLU A 1 101 ? 20.953 4.993 -31.306 1.00 81.50 101 GLU A C 1
ATOM 744 O O . GLU A 1 101 ? 20.005 4.276 -30.972 1.00 81.50 101 GLU A O 1
ATOM 749 N N . VAL A 1 102 ? 21.463 5.913 -30.480 1.00 82.31 102 VAL A N 1
ATOM 750 C CA . VAL A 1 102 ? 20.967 6.137 -29.112 1.00 82.31 102 VAL A CA 1
ATOM 751 C C . VAL A 1 102 ? 19.516 6.631 -29.111 1.00 82.31 102 VAL A C 1
ATOM 753 O O . VAL A 1 102 ? 18.706 6.152 -28.315 1.00 82.31 102 VAL A O 1
ATOM 756 N N . ILE A 1 103 ? 19.152 7.549 -30.013 1.00 82.81 103 ILE A N 1
ATOM 757 C CA . ILE A 1 103 ? 17.773 8.052 -30.146 1.00 82.81 103 ILE A CA 1
ATOM 758 C C . ILE A 1 103 ? 16.815 6.931 -30.575 1.00 82.81 103 ILE A C 1
ATOM 760 O O . ILE A 1 103 ? 15.737 6.793 -29.996 1.00 82.81 103 ILE A O 1
ATOM 764 N N . ASN A 1 104 ? 17.211 6.098 -31.538 1.00 81.19 104 ASN A N 1
ATOM 765 C CA . ASN A 1 104 ? 16.403 4.968 -31.998 1.00 81.19 104 ASN A CA 1
ATOM 766 C C . ASN A 1 104 ? 16.197 3.930 -30.886 1.00 81.19 104 ASN A C 1
ATOM 768 O O . ASN A 1 104 ? 15.085 3.436 -30.702 1.00 81.19 104 ASN A O 1
ATOM 772 N N . ALA A 1 105 ? 17.237 3.646 -30.097 1.00 78.81 105 ALA A N 1
ATOM 773 C CA . ALA A 1 105 ? 17.136 2.760 -28.941 1.00 78.81 105 ALA A CA 1
ATOM 774 C C . ALA A 1 105 ? 16.192 3.322 -27.861 1.00 78.81 105 ALA A C 1
ATOM 776 O O . ALA A 1 105 ? 15.362 2.587 -27.325 1.00 78.81 105 ALA A O 1
ATOM 777 N N . LEU A 1 106 ? 16.261 4.628 -27.575 1.00 81.25 106 LEU A N 1
ATOM 778 C CA . LEU A 1 106 ? 15.340 5.304 -26.653 1.00 81.25 106 LEU A CA 1
ATOM 779 C C . LEU A 1 106 ? 13.891 5.254 -27.150 1.00 81.25 106 LEU A C 1
ATOM 781 O O . LEU A 1 106 ? 12.986 4.952 -26.374 1.00 81.25 106 LEU A O 1
ATOM 785 N N . SER A 1 107 ? 13.673 5.510 -28.440 1.00 81.06 107 SER A N 1
ATOM 786 C CA . SER A 1 107 ? 12.347 5.443 -29.057 1.00 81.06 107 SER A CA 1
ATOM 787 C C . SER A 1 107 ? 11.761 4.031 -28.973 1.00 81.06 107 SER A C 1
ATOM 789 O O . SER A 1 107 ? 10.607 3.872 -28.577 1.00 81.06 107 SER A O 1
ATOM 791 N N . ALA A 1 108 ? 12.575 3.000 -29.224 1.00 76.69 108 ALA A N 1
ATOM 792 C CA . ALA A 1 108 ? 12.167 1.608 -29.069 1.00 76.69 108 ALA A CA 1
ATOM 793 C C . ALA A 1 108 ? 11.769 1.276 -27.622 1.00 76.69 108 ALA A C 1
ATOM 795 O O . ALA A 1 108 ? 10.748 0.635 -27.413 1.00 76.69 108 ALA A O 1
ATOM 796 N N . VAL A 1 109 ? 12.518 1.750 -26.618 1.00 75.06 109 VAL A N 1
ATOM 797 C CA . VAL A 1 109 ? 12.184 1.543 -25.194 1.00 75.06 109 VAL A CA 1
ATOM 798 C C . VAL A 1 109 ? 10.850 2.194 -24.818 1.00 75.06 109 VAL A C 1
ATOM 800 O O . VAL A 1 109 ? 10.084 1.619 -24.045 1.00 75.06 109 VAL A O 1
ATOM 803 N N . VAL A 1 110 ? 10.575 3.394 -25.338 1.00 76.25 110 VAL A N 1
ATOM 804 C CA . VAL A 1 110 ? 9.330 4.129 -25.062 1.00 76.25 110 VAL A CA 1
ATOM 805 C C . VAL A 1 110 ? 8.124 3.462 -25.725 1.00 76.25 110 VAL A C 1
ATOM 807 O O . V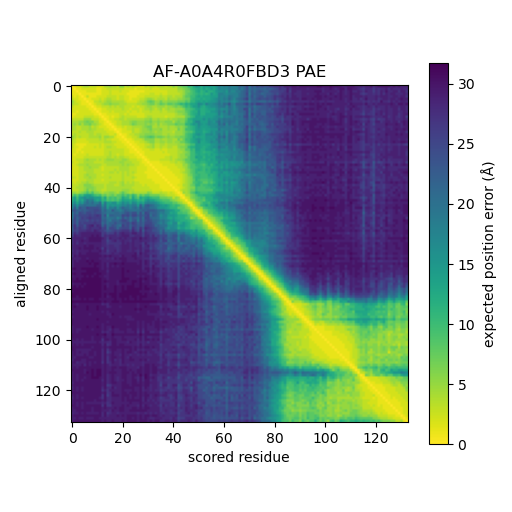AL A 1 110 ? 7.037 3.507 -25.160 1.00 76.25 110 VAL A O 1
ATOM 810 N N . ASN A 1 111 ? 8.319 2.809 -26.872 1.00 75.12 111 ASN A N 1
ATOM 811 C CA . ASN A 1 111 ? 7.247 2.191 -27.655 1.00 75.12 111 ASN A CA 1
ATOM 812 C C . ASN A 1 111 ? 6.949 0.722 -27.276 1.00 75.12 111 ASN A C 1
ATOM 814 O O . ASN A 1 111 ? 6.168 0.060 -27.956 1.00 75.12 111 ASN A O 1
ATOM 818 N N . ILE A 1 112 ? 7.583 0.182 -26.226 1.00 78.12 112 ILE A N 1
ATOM 819 C CA . ILE A 1 112 ? 7.265 -1.154 -25.698 1.00 78.12 112 ILE A CA 1
ATOM 820 C C . ILE A 1 112 ? 6.047 -1.042 -24.778 1.00 78.12 112 ILE A C 1
ATOM 822 O O . ILE A 1 112 ? 6.156 -0.586 -23.635 1.00 78.12 112 ILE A O 1
ATOM 826 N N . ASP A 1 113 ? 4.898 -1.511 -25.259 1.00 65.56 113 ASP A N 1
ATOM 827 C CA . ASP A 1 113 ? 3.686 -1.617 -24.450 1.00 65.56 113 ASP A CA 1
ATOM 828 C C . ASP A 1 113 ? 3.753 -2.815 -23.492 1.00 65.56 113 ASP A C 1
ATOM 830 O O . ASP A 1 113 ? 3.867 -3.973 -23.896 1.00 65.56 113 ASP A O 1
ATOM 834 N N . GLY A 1 114 ? 3.656 -2.519 -22.194 1.00 61.62 114 GLY A N 1
ATOM 835 C CA . GLY A 1 114 ? 3.229 -3.437 -21.129 1.00 61.62 114 GLY A CA 1
ATOM 836 C C . GLY A 1 114 ? 4.155 -4.598 -20.740 1.00 61.62 114 GLY A C 1
ATOM 837 O O . GLY A 1 114 ? 4.067 -5.062 -19.604 1.00 61.62 114 GLY A O 1
ATOM 838 N N . HIS A 1 115 ? 5.056 -5.067 -21.606 1.00 70.56 115 HIS A N 1
ATOM 839 C CA . HIS A 1 115 ? 5.884 -6.238 -21.305 1.00 70.56 115 HIS A CA 1
ATOM 840 C C . HIS A 1 115 ? 7.132 -5.846 -20.500 1.00 70.56 115 HIS A C 1
ATOM 842 O O . HIS A 1 115 ? 8.129 -5.369 -21.050 1.00 70.56 115 HIS A O 1
ATOM 848 N N . PHE A 1 116 ? 7.079 -6.066 -19.182 1.00 68.88 116 PHE A N 1
ATOM 849 C CA . PHE A 1 116 ? 8.155 -5.731 -18.241 1.00 68.88 116 PHE A CA 1
ATOM 850 C C . PHE A 1 116 ? 9.516 -6.296 -18.680 1.00 68.88 116 PHE A C 1
ATOM 852 O O . PHE A 1 116 ? 10.490 -5.547 -18.737 1.00 68.88 116 PHE A O 1
ATOM 859 N N . ASP A 1 117 ? 9.569 -7.562 -19.108 1.00 72.06 117 ASP A N 1
ATOM 860 C CA . ASP A 1 117 ? 10.830 -8.195 -19.530 1.00 72.06 117 ASP A CA 1
ATOM 861 C C . ASP A 1 117 ? 11.429 -7.563 -20.794 1.00 72.06 117 ASP A C 1
ATOM 863 O O . ASP A 1 117 ? 12.641 -7.362 -20.879 1.00 72.06 117 ASP A O 1
ATOM 867 N N . ALA A 1 118 ? 10.591 -7.168 -21.759 1.00 68.19 118 ALA A N 1
ATOM 868 C CA . ALA A 1 118 ? 11.049 -6.493 -22.970 1.00 68.19 118 ALA A CA 1
ATOM 869 C C . ALA A 1 118 ? 11.596 -5.096 -22.643 1.00 68.19 118 ALA A C 1
ATOM 871 O O . ALA A 1 118 ? 12.615 -4.676 -23.194 1.00 68.19 118 ALA A O 1
ATOM 872 N N . LYS A 1 119 ? 10.967 -4.402 -21.687 1.00 70.38 119 LYS A N 1
ATOM 873 C CA . LYS A 1 119 ? 11.427 -3.100 -21.197 1.00 70.38 119 LYS A CA 1
ATOM 874 C C . LYS A 1 119 ? 12.748 -3.212 -20.427 1.00 70.38 119 LYS A C 1
ATOM 876 O O . LYS A 1 119 ? 13.612 -2.351 -20.591 1.00 70.38 119 LYS A O 1
ATOM 881 N N . CYS A 1 120 ? 12.933 -4.270 -19.636 1.00 73.00 120 CYS A N 1
ATOM 882 C CA . CYS A 1 120 ? 14.188 -4.561 -18.937 1.00 73.00 120 CYS A CA 1
ATOM 883 C C . CYS A 1 120 ? 15.326 -4.873 -19.918 1.00 73.00 120 CYS A C 1
ATOM 885 O O . CYS A 1 120 ? 16.363 -4.214 -19.865 1.00 73.00 120 CYS A O 1
ATOM 887 N N . ALA A 1 121 ? 15.103 -5.763 -20.887 1.00 74.62 121 ALA A N 1
ATOM 888 C CA . ALA A 1 121 ? 16.103 -6.095 -21.903 1.00 74.62 121 ALA A CA 1
ATOM 889 C C . ALA A 1 121 ? 16.483 -4.885 -22.779 1.00 74.62 121 ALA A C 1
ATOM 891 O O . ALA A 1 121 ? 17.652 -4.680 -23.115 1.00 74.62 121 ALA A O 1
ATOM 892 N N . ALA A 1 122 ? 15.509 -4.046 -23.145 1.00 71.75 122 ALA A N 1
ATOM 893 C CA . ALA A 1 122 ? 15.766 -2.832 -23.915 1.00 71.75 122 ALA A CA 1
ATOM 894 C C . ALA A 1 122 ? 16.522 -1.771 -23.090 1.00 71.75 122 ALA A C 1
ATOM 896 O O . ALA A 1 122 ? 17.417 -1.102 -23.609 1.00 71.75 122 ALA A O 1
ATOM 897 N N . ARG A 1 123 ? 16.232 -1.666 -21.786 1.00 74.19 123 ARG A N 1
ATOM 898 C CA . ARG A 1 123 ? 16.971 -0.805 -20.853 1.00 74.19 123 ARG A CA 1
ATOM 899 C C . ARG A 1 123 ? 18.423 -1.253 -20.675 1.00 74.19 123 ARG A C 1
ATOM 901 O O . ARG A 1 123 ? 19.309 -0.403 -20.647 1.00 74.19 123 ARG A O 1
ATOM 908 N N . GLU A 1 124 ? 18.680 -2.554 -20.581 1.00 78.00 124 GLU A N 1
ATOM 909 C CA . GLU A 1 124 ? 20.042 -3.099 -20.496 1.00 78.00 124 GLU A CA 1
ATOM 910 C C . GLU A 1 124 ? 20.847 -2.808 -21.766 1.00 78.00 124 GLU A C 1
ATOM 912 O O . GLU A 1 124 ? 21.977 -2.324 -21.684 1.00 78.00 124 GLU A O 1
ATOM 917 N N . LYS A 1 125 ? 20.245 -2.999 -22.949 1.00 75.94 125 LYS A N 1
ATOM 918 C CA . LYS A 1 125 ? 20.871 -2.644 -24.234 1.00 75.94 125 LYS A CA 1
ATOM 919 C C . LYS A 1 125 ? 21.208 -1.157 -24.328 1.00 75.94 125 LYS A C 1
ATOM 921 O O . LYS A 1 125 ? 22.304 -0.809 -24.762 1.00 75.94 125 LYS A O 1
ATOM 926 N N . LEU A 1 126 ? 20.299 -0.287 -23.888 1.00 79.62 126 LEU A N 1
ATOM 927 C CA . LEU A 1 126 ? 20.545 1.153 -23.826 1.00 79.62 126 LEU A CA 1
ATOM 928 C C . LEU A 1 126 ? 21.697 1.483 -22.862 1.00 79.62 126 LEU A C 1
ATOM 930 O O . LEU A 1 126 ? 22.557 2.293 -23.191 1.00 79.62 126 LEU A O 1
ATOM 934 N N . SER A 1 127 ? 21.753 0.831 -21.699 1.00 77.62 127 SER A N 1
ATOM 935 C CA . SER A 1 127 ? 22.842 1.022 -20.734 1.00 77.62 127 SER A CA 1
ATOM 936 C C . SER A 1 127 ? 24.202 0.624 -21.313 1.00 77.62 127 SER A C 1
ATOM 938 O O . 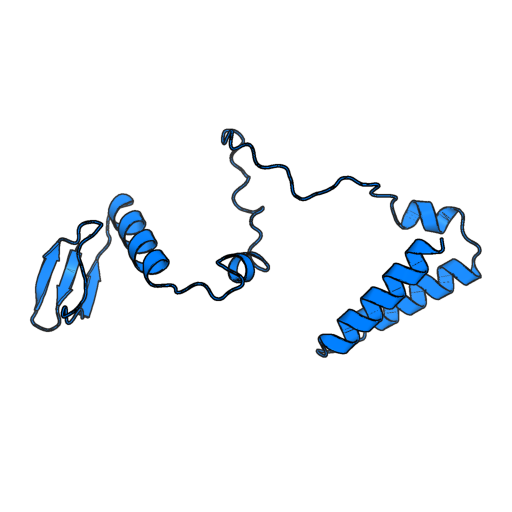SER A 1 127 ? 25.182 1.334 -21.106 1.00 77.62 127 SER A O 1
ATOM 940 N N . LEU A 1 128 ? 24.261 -0.475 -22.073 1.00 78.50 128 LEU A N 1
ATOM 941 C CA . LEU A 1 128 ? 25.478 -0.921 -22.758 1.00 78.50 128 LEU A CA 1
ATOM 942 C C . LEU A 1 128 ? 25.914 0.042 -23.868 1.00 78.50 128 LEU A C 1
ATOM 944 O O . LEU A 1 128 ? 27.109 0.253 -24.049 1.00 78.50 128 LEU A O 1
ATOM 948 N N . LEU A 1 129 ? 24.964 0.620 -24.608 1.00 73.88 129 LEU A N 1
ATOM 949 C CA . LEU A 1 129 ? 25.248 1.644 -25.617 1.00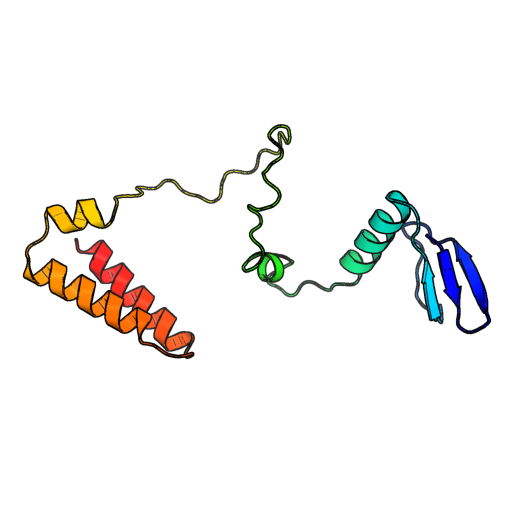 73.88 129 LEU A CA 1
ATOM 950 C C . LEU A 1 129 ? 25.827 2.903 -24.973 1.00 73.88 129 LEU A C 1
ATOM 952 O O . LEU A 1 129 ? 26.847 3.393 -25.434 1.00 73.88 129 LEU A O 1
ATOM 956 N N . ILE A 1 130 ? 25.234 3.374 -23.874 1.00 72.69 130 ILE A N 1
ATOM 957 C CA . ILE A 1 130 ? 25.700 4.563 -23.145 1.00 72.69 130 ILE A CA 1
ATOM 958 C C . ILE A 1 130 ? 27.088 4.342 -22.531 1.00 72.69 130 ILE A C 1
ATOM 960 O O . ILE A 1 130 ? 27.887 5.268 -22.505 1.00 72.69 130 ILE A O 1
ATOM 964 N N . GLN A 1 131 ? 27.402 3.126 -22.077 1.00 73.38 131 GLN A N 1
ATOM 965 C CA . GLN A 1 131 ? 28.723 2.786 -21.537 1.00 73.38 131 GLN A CA 1
ATOM 966 C C . GLN A 1 131 ? 29.828 2.730 -22.611 1.00 73.38 131 GLN A C 1
ATOM 968 O O . GLN A 1 131 ? 31.009 2.736 -22.272 1.00 73.38 131 GLN A O 1
ATOM 973 N N . LYS A 1 132 ? 29.458 2.642 -23.896 1.00 70.44 132 LYS A N 1
ATOM 974 C CA . LYS A 1 132 ? 30.389 2.664 -25.037 1.00 70.44 132 LYS A CA 1
ATOM 975 C C . LYS A 1 132 ? 30.646 4.072 -25.593 1.00 70.44 132 LYS A C 1
ATOM 977 O O . LYS A 1 132 ? 31.491 4.191 -26.479 1.00 70.44 132 LYS A O 1
ATOM 982 N N . LEU A 1 133 ? 29.902 5.083 -25.130 1.00 68.38 133 LEU A N 1
ATOM 983 C CA . LEU A 1 133 ? 30.098 6.501 -25.465 1.00 68.38 133 LEU A CA 1
ATOM 984 C C . LEU A 1 133 ? 31.204 7.105 -24.600 1.00 68.38 133 LEU A C 1
ATOM 986 O O . LEU A 1 133 ? 31.961 7.931 -25.151 1.00 68.38 133 LEU A O 1
#

Mean predicted aligned error: 19.55 Å

Radius of gyration: 25.18 Å; Cα contacts (8 Å, |Δi|>4): 74; chains: 1; bounding box: 53×34×61 Å

Foldseek 3Di:
DWFQAPVRDIDDDDPPDDCPPTRTDDDDQDDPVSVVSVVVVVVVVPPADPVGCVVVCPVVPPVVVVPPPPDPDDDPDPDPVPDPPPVVNVVVPDDPVLVVVLVVLVVVLVPDPDDPVVNVVSVVVSVVSSVVD

Sequence (133 aa):
MKLILKNGMSVLYKNGMSLTGLNIDSIVAESKEDRADLRMLLMGALKVDEDGCHQLGRGFGSNALATNPDVSNGSRALGNEASKVKLSELLTNCALDTKIEVINALSAVVNIDGHFDAKCAAREKLSLLIQKL

pLDDT: mean 70.42, std 16.82, range [38.84, 93.94]

Secondary structure (DSSP, 8-state):
-EEEETTS-EEE--TT---TT--EEEEE--SHHHHHHHHHHHHHHS---TTGGGTTTTTTTTTTT---TT-------S---S----HHHHHHHS-HHHHHHHHHHHHHHHT--S-HHHHHHHHHHHHHHHHT-

Solvent-accessible surface area (backbone atoms only — not comparable to full-atom values): 8413 Å² total; per-residue (Å²): 66,39,37,33,29,73,86,73,48,72,46,78,60,55,95,89,63,80,64,82,92,61,62,69,66,48,78,50,54,90,49,75,65,22,46,50,52,52,47,52,55,53,54,73,68,53,78,59,58,100,72,42,76,55,66,74,32,70,82,55,51,77,68,74,73,63,82,54,97,83,67,92,65,93,64,78,71,94,60,78,80,72,69,82,70,47,69,69,64,57,53,67,78,49,58,68,68,59,50,50,52,53,50,51,50,52,50,52,46,72,68,57,78,89,49,62,68,60,44,49,55,43,49,52,53,48,52,54,53,59,73,72,109